Protein AF-A0A1T1HCS9-F1 (afdb_monomer_lite)

Structure (mmCIF, N/CA/C/O backbone):
data_AF-A0A1T1HCS9-F1
#
_entry.id   AF-A0A1T1HCS9-F1
#
loop_
_atom_site.group_PDB
_atom_site.id
_atom_site.type_symbol
_atom_site.label_atom_id
_atom_site.label_alt_id
_atom_site.label_comp_id
_atom_site.label_asym_id
_atom_site.label_entity_id
_atom_site.label_seq_id
_atom_site.pdbx_PDB_ins_code
_atom_site.Cartn_x
_atom_site.Cartn_y
_atom_site.Cartn_z
_atom_site.occupancy
_atom_site.B_iso_or_equiv
_atom_site.auth_seq_id
_atom_site.auth_comp_id
_atom_site.auth_asym_id
_atom_site.auth_atom_id
_atom_site.pdbx_PDB_model_num
ATOM 1 N N . MET A 1 1 ? 5.046 -3.417 -17.496 1.00 94.81 1 MET A N 1
ATOM 2 C CA . MET A 1 1 ? 3.577 -3.379 -17.283 1.00 94.81 1 MET A CA 1
ATOM 3 C C . MET A 1 1 ? 3.321 -3.181 -15.794 1.00 94.81 1 MET A C 1
ATOM 5 O O . MET A 1 1 ? 4.267 -3.366 -15.037 1.00 94.81 1 MET A O 1
ATOM 9 N N . LEU A 1 2 ? 2.133 -2.742 -15.361 1.00 95.25 2 LEU A N 1
ATOM 10 C CA . LEU A 1 2 ? 1.870 -2.598 -13.918 1.00 95.25 2 LEU A CA 1
ATOM 11 C C . LEU A 1 2 ? 1.869 -3.995 -13.284 1.00 95.25 2 LEU A C 1
ATOM 13 O O . LEU A 1 2 ? 1.097 -4.844 -13.730 1.00 95.25 2 LEU A O 1
ATOM 17 N N . ARG A 1 3 ? 2.743 -4.237 -12.303 1.00 95.38 3 ARG A N 1
ATOM 18 C CA . ARG A 1 3 ? 2.908 -5.542 -11.645 1.00 95.38 3 ARG A CA 1
ATOM 19 C C . ARG A 1 3 ? 2.296 -5.556 -10.250 1.00 95.38 3 ARG A C 1
ATOM 21 O O . ARG A 1 3 ? 1.553 -6.479 -9.942 1.00 95.38 3 ARG A O 1
ATOM 28 N N . VAL A 1 4 ? 2.548 -4.534 -9.434 1.00 95.31 4 VAL A N 1
ATOM 29 C CA . VAL A 1 4 ? 2.011 -4.478 -8.068 1.00 95.31 4 VAL A CA 1
ATOM 30 C C . VAL A 1 4 ? 1.365 -3.129 -7.794 1.00 95.31 4 VAL A C 1
ATOM 32 O O . VAL A 1 4 ? 1.908 -2.084 -8.154 1.00 95.31 4 VAL A O 1
ATOM 35 N N . VAL A 1 5 ? 0.196 -3.172 -7.159 1.00 94.69 5 VAL A N 1
ATOM 36 C CA . VAL A 1 5 ? -0.389 -2.033 -6.445 1.00 94.69 5 VAL A CA 1
ATOM 37 C C . VAL A 1 5 ? -0.345 -2.371 -4.966 1.00 94.69 5 VAL A C 1
ATOM 39 O O . VAL A 1 5 ? -1.064 -3.272 -4.530 1.00 94.69 5 VAL A O 1
ATOM 42 N N . ASP A 1 6 ? 0.491 -1.663 -4.218 1.00 95.50 6 ASP A N 1
ATOM 43 C CA . ASP A 1 6 ? 0.544 -1.771 -2.764 1.00 95.50 6 ASP A CA 1
ATOM 44 C C . ASP A 1 6 ? -0.316 -0.678 -2.125 1.00 95.50 6 ASP A C 1
ATOM 46 O O . ASP A 1 6 ? -0.343 0.466 -2.594 1.00 95.50 6 ASP A O 1
ATOM 50 N N . LEU A 1 7 ? -1.056 -1.061 -1.085 1.00 94.94 7 LEU A N 1
ATOM 51 C CA . LEU A 1 7 ? -1.862 -0.150 -0.291 1.00 94.94 7 LEU A CA 1
ATOM 52 C C . LEU A 1 7 ? -1.368 -0.143 1.160 1.00 94.94 7 LEU A C 1
ATOM 54 O O . LEU A 1 7 ? -1.649 -1.065 1.932 1.00 94.94 7 LEU A O 1
ATOM 58 N N . GLY A 1 8 ? -0.689 0.938 1.541 1.00 94.75 8 GLY A N 1
ATOM 59 C CA . GLY A 1 8 ? -0.271 1.201 2.912 1.00 94.75 8 GLY A CA 1
ATOM 60 C C . GLY A 1 8 ? -1.463 1.644 3.758 1.00 94.75 8 GLY A C 1
ATOM 61 O O . GLY A 1 8 ? -2.062 2.687 3.508 1.00 94.75 8 GLY A O 1
ATOM 62 N N . VAL A 1 9 ? -1.829 0.855 4.767 1.00 95.25 9 VAL A N 1
ATOM 63 C CA . VAL A 1 9 ? -2.972 1.127 5.654 1.00 95.25 9 VAL A CA 1
ATOM 64 C C . VAL A 1 9 ? -2.439 1.500 7.035 1.00 95.25 9 VAL A C 1
ATOM 66 O O . VAL A 1 9 ? -2.029 0.635 7.805 1.00 95.25 9 VAL A O 1
ATOM 69 N N . LEU A 1 10 ? -2.435 2.797 7.354 1.00 94.38 10 LEU A N 1
ATOM 70 C CA . LEU A 1 10 ? -1.714 3.350 8.507 1.00 94.38 10 LEU A CA 1
ATOM 71 C C . LEU A 1 10 ? -2.668 4.149 9.417 1.00 94.38 10 LEU A C 1
ATOM 73 O O . LEU A 1 10 ? -2.622 5.382 9.470 1.00 94.38 10 LEU A O 1
ATOM 77 N N . PRO A 1 11 ? -3.555 3.476 10.177 1.00 94.81 11 PRO A N 1
ATOM 78 C CA . PRO A 1 11 ? -4.569 4.149 10.993 1.00 94.81 11 PRO A CA 1
ATOM 79 C C . PRO A 1 11 ? -3.969 5.032 12.101 1.00 94.81 11 PRO A C 1
ATOM 81 O O . PRO A 1 11 ? -4.539 6.064 12.458 1.00 94.81 11 PRO A O 1
ATOM 84 N N . PHE A 1 12 ? -2.789 4.677 12.614 1.00 94.19 12 PHE A N 1
ATOM 85 C CA . PHE A 1 12 ? -2.059 5.451 13.622 1.00 94.19 12 PHE A CA 1
ATOM 86 C C . PHE A 1 12 ? -1.448 6.747 13.071 1.00 94.19 12 PHE A C 1
ATOM 88 O O . PHE A 1 12 ? -1.294 7.706 13.826 1.00 94.19 12 PHE A O 1
ATOM 95 N N . PHE A 1 13 ? -1.144 6.802 11.771 1.00 92.12 13 PHE A N 1
ATOM 96 C CA . PHE A 1 13 ? -0.723 8.028 11.087 1.00 92.12 13 PHE A CA 1
ATOM 97 C C . PHE A 1 13 ? -1.872 8.765 10.406 1.00 92.12 13 PHE A C 1
ATOM 99 O O . PHE A 1 13 ? -1.660 9.858 9.886 1.00 92.12 13 PHE A O 1
ATOM 106 N N . GLN A 1 14 ? -3.087 8.211 10.460 1.00 94.06 14 GLN A N 1
ATOM 107 C CA . GLN A 1 14 ? -4.249 8.755 9.768 1.00 94.06 14 GLN A CA 1
ATOM 108 C C . GLN A 1 14 ? -3.988 8.883 8.256 1.00 94.06 14 GLN A C 1
ATOM 110 O O . GLN A 1 14 ? -4.365 9.875 7.630 1.00 94.06 14 GLN A O 1
ATOM 115 N N . THR A 1 15 ? -3.339 7.877 7.663 1.00 92.25 15 THR A N 1
ATOM 116 C CA . THR A 1 15 ? -3.002 7.859 6.236 1.00 92.25 15 THR A CA 1
ATOM 117 C C . THR A 1 15 ? -3.361 6.535 5.572 1.00 92.25 15 THR A C 1
ATOM 119 O O . THR A 1 15 ? -3.424 5.472 6.198 1.00 92.25 15 THR A O 1
ATOM 122 N N . ILE A 1 16 ? -3.627 6.637 4.272 1.00 93.31 16 ILE A N 1
ATOM 123 C CA . ILE A 1 16 ? -3.709 5.523 3.335 1.00 93.31 16 ILE A CA 1
ATOM 124 C C . ILE A 1 16 ? -2.775 5.896 2.187 1.00 93.31 16 ILE A C 1
ATOM 126 O O . ILE A 1 16 ? -2.914 6.982 1.622 1.00 93.31 16 ILE A O 1
ATOM 130 N N . GLU A 1 17 ? -1.835 5.020 1.872 1.00 93.81 17 GLU A N 1
ATOM 131 C CA . GLU A 1 17 ? -0.807 5.234 0.855 1.00 93.81 17 GLU A CA 1
ATOM 132 C C . GLU A 1 17 ? -1.044 4.274 -0.311 1.00 93.81 17 GLU A C 1
ATOM 134 O O . GLU A 1 17 ? -1.436 3.128 -0.103 1.00 93.81 17 GLU A O 1
ATOM 139 N N . ILE A 1 18 ? -0.819 4.733 -1.538 1.00 93.88 18 ILE A N 1
ATOM 140 C CA . ILE A 1 18 ? -0.836 3.912 -2.748 1.00 93.88 18 ILE A CA 1
ATOM 141 C C . ILE A 1 18 ? 0.557 3.963 -3.361 1.00 93.88 18 ILE A C 1
ATOM 143 O O . ILE A 1 18 ? 1.043 5.042 -3.710 1.00 93.88 18 ILE A O 1
ATOM 147 N N . SER A 1 19 ? 1.152 2.790 -3.558 1.00 95.06 19 SER A N 1
ATOM 148 C CA . SER A 1 19 ? 2.437 2.623 -4.236 1.00 95.06 19 SER A CA 1
ATOM 149 C C . SER A 1 19 ? 2.286 1.732 -5.467 1.00 95.06 19 SER A C 1
ATOM 151 O O . SER A 1 19 ? 1.465 0.811 -5.483 1.00 95.06 19 SER A O 1
ATOM 153 N N . PHE A 1 20 ? 3.092 1.980 -6.502 1.00 94.88 20 PHE A N 1
ATOM 154 C CA . PHE A 1 20 ? 3.104 1.160 -7.717 1.00 94.88 20 PHE A CA 1
ATOM 155 C C . PHE A 1 20 ? 4.477 0.556 -7.993 1.00 94.88 20 PHE A C 1
ATOM 157 O O . PHE A 1 20 ? 5.500 1.224 -7.857 1.00 94.88 20 PHE A O 1
ATOM 164 N N . LEU A 1 21 ? 4.469 -0.683 -8.482 1.00 96.12 21 LEU A N 1
ATOM 165 C CA . LEU A 1 21 ? 5.638 -1.342 -9.050 1.00 96.12 21 LEU A CA 1
ATOM 166 C C . LEU A 1 21 ? 5.341 -1.794 -10.476 1.00 96.12 21 LEU A C 1
ATOM 168 O O . LEU A 1 21 ? 4.396 -2.552 -10.724 1.00 96.12 21 LEU A O 1
ATOM 172 N N . PHE A 1 22 ? 6.165 -1.358 -11.420 1.00 95.38 22 PHE A N 1
ATOM 173 C CA . PHE A 1 22 ? 6.118 -1.795 -12.807 1.00 95.38 22 PHE A CA 1
ATOM 174 C C . PHE A 1 22 ? 7.229 -2.809 -13.095 1.00 95.38 22 PHE A C 1
ATOM 176 O O . PHE A 1 22 ? 8.299 -2.814 -12.490 1.00 95.38 22 PHE A O 1
ATOM 183 N N . GLU A 1 23 ? 6.989 -3.697 -14.061 1.00 94.75 23 GLU A N 1
ATOM 184 C CA . GLU A 1 23 ? 8.017 -4.640 -14.511 1.00 94.75 23 GLU A CA 1
ATOM 185 C C . GLU A 1 23 ? 9.295 -3.922 -14.956 1.00 94.75 23 GLU A C 1
ATOM 187 O O . GLU A 1 23 ? 9.266 -3.061 -15.840 1.00 94.75 23 GLU A O 1
ATOM 192 N N . GLY A 1 24 ? 10.425 -4.366 -14.406 1.00 93.12 24 GLY A N 1
ATOM 193 C CA . GLY A 1 24 ? 11.740 -3.830 -14.738 1.00 93.12 24 GLY A CA 1
ATOM 194 C C . GLY A 1 24 ? 12.070 -2.507 -14.049 1.00 93.12 24 GLY A C 1
ATOM 195 O O . GLY A 1 24 ? 13.120 -1.941 -14.364 1.00 93.12 24 GLY A O 1
ATOM 196 N N . ASP A 1 25 ? 11.224 -2.036 -13.125 1.00 95.31 25 ASP A N 1
ATOM 197 C CA . ASP A 1 25 ? 11.561 -0.909 -12.263 1.00 95.31 25 ASP A CA 1
ATOM 198 C C . ASP A 1 25 ? 12.869 -1.179 -11.514 1.00 95.31 25 ASP A C 1
ATOM 200 O O . ASP A 1 25 ? 13.168 -2.291 -11.062 1.00 95.31 25 ASP A O 1
ATOM 204 N N . LYS A 1 26 ? 13.676 -0.126 -11.426 1.00 94.50 26 LYS A N 1
ATOM 205 C CA . LYS A 1 26 ? 14.947 -0.109 -10.709 1.00 94.50 26 LYS A CA 1
ATOM 206 C C . LYS A 1 26 ? 14.819 0.734 -9.461 1.00 94.50 26 LYS A C 1
ATOM 208 O O . LYS A 1 26 ? 14.095 1.726 -9.480 1.00 94.50 26 LYS A O 1
ATOM 213 N N . ILE A 1 27 ? 15.598 0.405 -8.441 1.00 92.50 27 ILE A N 1
ATOM 214 C CA . ILE A 1 27 ? 15.721 1.256 -7.261 1.00 92.50 27 ILE A CA 1
ATOM 215 C C . ILE A 1 27 ? 16.311 2.613 -7.696 1.00 92.50 27 ILE A C 1
ATOM 217 O O . ILE A 1 27 ? 17.334 2.643 -8.397 1.00 92.50 27 ILE A O 1
ATOM 221 N N . PRO A 1 28 ? 15.691 3.755 -7.340 1.00 89.69 28 PRO A N 1
ATOM 222 C CA . PRO A 1 28 ? 16.176 5.072 -7.732 1.00 89.69 28 PRO A CA 1
ATOM 223 C C . PRO A 1 28 ? 17.645 5.302 -7.354 1.00 89.69 28 PRO A C 1
ATOM 225 O O . PRO A 1 28 ? 18.028 5.305 -6.190 1.00 89.69 28 PRO A O 1
ATOM 228 N N . GLY A 1 29 ? 18.485 5.543 -8.364 1.00 90.44 29 GLY A N 1
ATOM 229 C CA . GLY A 1 29 ? 19.916 5.796 -8.166 1.00 90.44 29 GLY A CA 1
ATOM 230 C C . GLY A 1 29 ? 20.790 4.544 -8.045 1.00 90.44 29 GLY A C 1
ATOM 231 O O . GLY A 1 29 ? 21.992 4.687 -7.823 1.00 90.44 29 GLY A O 1
ATOM 232 N N . MET A 1 30 ? 20.232 3.347 -8.239 1.00 91.38 30 MET A N 1
ATOM 233 C CA . MET A 1 30 ? 20.961 2.076 -8.227 1.00 91.38 30 MET A CA 1
ATOM 234 C C . MET A 1 30 ? 20.759 1.311 -9.545 1.00 91.38 30 MET A C 1
ATOM 236 O O . MET A 1 30 ? 19.809 1.539 -10.294 1.00 91.38 30 MET A O 1
ATOM 240 N N . ASP A 1 31 ? 21.678 0.394 -9.852 1.00 90.12 31 ASP A N 1
ATOM 241 C CA . ASP A 1 31 ? 21.558 -0.497 -11.017 1.00 90.12 31 ASP A CA 1
ATOM 242 C C . ASP A 1 31 ? 20.705 -1.749 -10.738 1.00 90.12 31 ASP A C 1
ATOM 244 O O . ASP A 1 31 ? 20.470 -2.552 -11.646 1.00 90.12 31 ASP A O 1
ATOM 248 N N . GLU A 1 32 ? 20.227 -1.889 -9.502 1.00 92.00 32 GLU A N 1
ATOM 249 C CA . GLU A 1 32 ? 19.449 -3.012 -8.981 1.00 92.00 32 GLU A CA 1
ATOM 250 C C . GLU A 1 32 ? 17.954 -2.863 -9.301 1.00 92.00 32 GLU A C 1
ATOM 252 O O . GLU A 1 32 ? 17.428 -1.753 -9.411 1.00 92.00 32 GLU A O 1
ATOM 257 N N . GLN A 1 33 ? 17.272 -3.994 -9.503 1.00 92.12 33 GLN A N 1
ATOM 258 C CA . GLN A 1 33 ? 15.821 -4.017 -9.702 1.00 92.12 33 GLN A CA 1
ATOM 259 C C . GLN A 1 33 ? 15.111 -3.905 -8.358 1.00 92.12 33 GLN A C 1
ATOM 261 O O . GLN A 1 33 ? 15.571 -4.493 -7.386 1.00 92.12 33 GLN A O 1
ATOM 266 N N . ALA A 1 34 ? 13.984 -3.200 -8.328 1.00 92.94 34 ALA A N 1
ATOM 267 C CA . ALA A 1 34 ? 13.150 -3.134 -7.136 1.00 92.94 34 ALA A CA 1
ATOM 268 C C . ALA A 1 34 ? 12.489 -4.502 -6.863 1.00 92.94 34 ALA A C 1
ATOM 270 O O . ALA A 1 34 ? 11.885 -5.106 -7.763 1.00 92.94 34 ALA A O 1
ATOM 271 N N . GLY A 1 35 ? 12.639 -4.994 -5.631 1.00 88.75 35 GLY A N 1
ATOM 272 C CA . GLY A 1 35 ? 11.994 -6.212 -5.133 1.00 88.75 35 GLY A CA 1
ATOM 273 C C . GLY A 1 35 ? 10.569 -5.954 -4.641 1.00 88.75 35 GLY A C 1
ATOM 274 O O . GLY A 1 35 ? 10.224 -4.828 -4.302 1.00 88.75 35 GLY A O 1
ATOM 275 N N . ASP A 1 36 ? 9.730 -6.992 -4.590 1.00 84.62 36 ASP A N 1
ATOM 276 C CA . ASP A 1 36 ? 8.329 -6.876 -4.136 1.00 84.62 36 ASP A CA 1
ATOM 277 C C . ASP A 1 36 ? 8.200 -6.591 -2.620 1.00 84.62 36 ASP A C 1
ATOM 279 O O . ASP A 1 36 ? 7.153 -6.147 -2.150 1.00 84.62 36 ASP A O 1
ATOM 283 N N . ASP A 1 37 ? 9.246 -6.881 -1.847 1.00 81.56 37 ASP A N 1
ATOM 284 C CA . ASP A 1 37 ? 9.333 -6.742 -0.389 1.00 81.56 37 ASP A CA 1
ATOM 285 C C . ASP A 1 37 ? 10.049 -5.459 0.071 1.00 81.56 37 ASP A C 1
ATOM 287 O O . ASP A 1 37 ? 9.963 -5.089 1.240 1.00 81.56 37 ASP A O 1
ATOM 291 N N . GLU A 1 38 ? 10.681 -4.727 -0.849 1.00 86.50 38 GLU A N 1
ATOM 292 C CA . GLU A 1 38 ? 11.410 -3.476 -0.595 1.00 86.50 38 GLU A CA 1
ATOM 293 C C . GLU A 1 38 ? 10.597 -2.261 -1.074 1.00 86.50 38 GLU A C 1
ATOM 295 O O . GLU A 1 38 ? 11.046 -1.440 -1.871 1.00 86.50 38 GLU A O 1
ATOM 300 N N . ILE A 1 39 ? 9.352 -2.157 -0.598 1.00 91.00 39 ILE A N 1
ATOM 301 C CA . ILE A 1 39 ? 8.353 -1.188 -1.093 1.00 91.00 39 ILE A CA 1
ATOM 302 C C . ILE A 1 39 ? 8.852 0.265 -1.020 1.00 91.00 39 ILE A C 1
ATOM 304 O O . ILE A 1 39 ? 8.601 1.057 -1.927 1.00 91.00 39 ILE A O 1
ATOM 308 N N . ALA A 1 40 ? 9.595 0.616 0.032 1.00 90.50 40 ALA A N 1
ATOM 309 C CA . ALA A 1 40 ? 10.143 1.962 0.220 1.00 90.50 40 ALA A CA 1
ATOM 310 C C . ALA A 1 40 ? 11.190 2.358 -0.841 1.00 90.50 40 ALA A C 1
ATOM 312 O O . ALA A 1 40 ? 11.428 3.548 -1.049 1.00 90.50 40 ALA A O 1
ATOM 313 N N . ASP A 1 41 ? 11.792 1.379 -1.523 1.00 93.06 41 ASP A N 1
ATOM 314 C CA . ASP A 1 41 ? 12.793 1.589 -2.570 1.00 93.06 41 ASP A CA 1
ATOM 315 C C . ASP A 1 41 ? 12.166 1.685 -3.973 1.00 93.06 41 ASP A C 1
ATOM 317 O O . ASP A 1 41 ? 12.868 1.879 -4.972 1.00 93.06 41 ASP A O 1
ATOM 321 N N . TRP A 1 42 ? 10.838 1.574 -4.088 1.00 94.88 42 TRP A N 1
ATOM 322 C CA . TRP A 1 42 ? 10.150 1.660 -5.372 1.00 94.88 42 TRP A CA 1
ATOM 323 C C . TRP A 1 42 ? 10.172 3.089 -5.937 1.00 94.88 42 TRP A C 1
ATOM 325 O O . TRP A 1 42 ? 9.946 4.055 -5.205 1.00 94.88 42 TRP A O 1
ATOM 335 N N . PRO A 1 43 ? 10.324 3.264 -7.267 1.00 93.81 43 PRO A N 1
ATOM 336 C CA . PRO A 1 43 ? 10.233 4.581 -7.908 1.00 93.81 43 PRO A CA 1
ATOM 337 C C . PRO A 1 43 ? 8.916 5.323 -7.658 1.00 93.81 43 PRO A C 1
ATOM 339 O O . PRO A 1 43 ? 8.885 6.553 -7.701 1.00 93.81 43 PRO A O 1
ATOM 342 N N . PHE A 1 44 ? 7.836 4.575 -7.424 1.00 94.25 44 PHE A N 1
ATOM 343 C CA . PHE A 1 44 ? 6.496 5.099 -7.173 1.00 94.25 44 PHE A CA 1
ATOM 344 C C . PHE A 1 44 ? 5.979 4.696 -5.784 1.00 94.25 44 PHE A C 1
ATOM 346 O O . PHE A 1 44 ? 4.793 4.406 -5.633 1.00 94.25 44 PHE A O 1
ATOM 353 N N . TYR A 1 45 ? 6.870 4.666 -4.786 1.00 94.38 45 TYR A N 1
ATOM 354 C CA . TYR A 1 45 ? 6.510 4.574 -3.369 1.00 94.38 45 TYR A CA 1
ATOM 355 C C . TYR A 1 45 ? 5.682 5.791 -2.924 1.00 94.38 45 TYR A C 1
ATOM 357 O O . TYR A 1 45 ? 6.014 6.919 -3.301 1.00 94.38 45 TYR A O 1
ATOM 365 N N . ASP A 1 46 ? 4.611 5.547 -2.156 1.00 93.19 46 ASP A N 1
ATOM 366 C CA . ASP A 1 46 ? 3.628 6.535 -1.684 1.00 93.19 46 ASP A CA 1
ATOM 367 C C . ASP A 1 46 ? 3.343 7.608 -2.746 1.00 93.19 46 ASP A C 1
ATOM 369 O O . ASP A 1 46 ? 3.471 8.819 -2.539 1.00 93.19 46 ASP A O 1
ATOM 373 N N . LEU A 1 47 ? 2.985 7.146 -3.948 1.00 92.00 47 LEU A N 1
ATOM 374 C CA . LEU A 1 47 ? 2.657 8.020 -5.066 1.00 92.00 47 LEU A CA 1
ATOM 375 C C . LEU A 1 47 ? 1.551 9.001 -4.657 1.00 92.00 47 LEU A C 1
ATOM 377 O O . LEU A 1 47 ? 1.632 10.191 -4.978 1.00 92.00 47 LEU A O 1
ATOM 381 N N . SER A 1 48 ? 0.563 8.505 -3.908 1.00 87.50 48 SER A N 1
ATOM 382 C CA . SER A 1 48 ? -0.540 9.296 -3.363 1.00 87.50 48 SER A CA 1
ATOM 383 C C . SER A 1 48 ? -0.069 10.486 -2.532 1.00 87.50 48 SER A C 1
ATOM 385 O O . SER A 1 48 ? -0.588 11.589 -2.704 1.00 87.50 48 SER A O 1
ATOM 387 N N . GLY A 1 49 ? 0.893 10.296 -1.629 1.00 85.56 49 GLY A N 1
ATOM 388 C CA . GLY A 1 49 ? 1.366 11.327 -0.714 1.00 85.56 49 GLY A CA 1
ATOM 389 C C . GLY A 1 49 ? 2.453 12.211 -1.316 1.00 85.56 49 GLY A C 1
ATOM 390 O O . GLY A 1 49 ? 2.376 13.438 -1.207 1.00 85.56 49 GLY A O 1
ATOM 391 N N . ILE A 1 50 ? 3.438 11.605 -1.979 1.00 84.62 50 ILE A N 1
ATOM 392 C CA . ILE A 1 50 ? 4.649 12.282 -2.459 1.00 84.62 50 ILE A CA 1
ATOM 393 C C . ILE A 1 50 ? 4.410 12.994 -3.792 1.00 84.62 50 ILE A C 1
ATOM 395 O O . ILE A 1 50 ? 4.841 14.137 -3.966 1.00 84.62 50 ILE A O 1
ATOM 399 N N . ASN A 1 51 ? 3.728 12.341 -4.737 1.00 77.69 51 ASN A N 1
ATOM 400 C CA . ASN A 1 51 ? 3.706 12.776 -6.136 1.00 77.69 51 ASN A CA 1
ATOM 401 C C . ASN A 1 51 ? 2.359 13.367 -6.579 1.00 77.69 51 ASN A C 1
ATOM 403 O O . ASN A 1 51 ? 2.350 14.323 -7.355 1.00 77.69 51 ASN A O 1
ATOM 407 N N . GLU A 1 52 ? 1.230 12.860 -6.078 1.00 81.38 52 GLU A N 1
ATOM 408 C CA . GLU A 1 52 ? -0.112 13.336 -6.466 1.00 81.38 52 GLU A CA 1
ATOM 409 C C . GLU A 1 52 ? -0.697 14.411 -5.538 1.00 81.38 52 GLU A C 1
ATOM 411 O O . GLU A 1 52 ? -1.786 14.926 -5.783 1.00 81.38 52 GLU A O 1
ATOM 416 N N . GLY A 1 53 ? 0.055 14.835 -4.520 1.00 74.31 53 GLY A N 1
ATOM 417 C CA . GLY A 1 53 ? -0.327 15.965 -3.671 1.00 74.31 53 GLY A CA 1
ATOM 418 C C . GLY A 1 53 ? -1.248 15.604 -2.507 1.00 74.31 53 GLY A C 1
ATOM 419 O O . GLY A 1 53 ? -1.963 16.487 -2.027 1.00 74.31 53 GLY A O 1
ATOM 420 N N . ARG A 1 54 ? -1.143 14.362 -2.008 1.00 74.44 54 ARG A N 1
ATOM 421 C CA . ARG A 1 54 ? -2.020 13.714 -1.018 1.00 74.44 54 ARG A CA 1
ATOM 422 C C . ARG A 1 54 ? -3.396 13.437 -1.598 1.00 74.44 54 ARG A C 1
ATOM 424 O O . ARG A 1 54 ? -3.931 14.264 -2.317 1.00 74.44 54 ARG A O 1
ATOM 431 N N . TRP A 1 55 ? -3.957 12.278 -1.266 1.00 84.56 55 TRP A N 1
ATOM 432 C CA . TRP A 1 55 ? -5.251 11.806 -1.758 1.00 84.56 55 TRP A CA 1
ATOM 433 C C . TRP A 1 55 ? -6.391 12.351 -0.874 1.00 84.56 55 TRP A C 1
ATOM 435 O O . TRP A 1 55 ? -6.706 11.735 0.149 1.00 84.56 55 TRP A O 1
ATOM 445 N N . PRO A 1 56 ? -7.015 13.508 -1.192 1.00 88.00 56 PRO A N 1
ATOM 446 C CA . PRO A 1 56 ? -7.888 14.191 -0.238 1.00 88.00 56 PRO A CA 1
ATOM 447 C C . PRO A 1 56 ? -9.196 13.426 -0.019 1.00 88.00 56 PRO A C 1
ATOM 449 O O . PRO A 1 56 ? -9.786 13.478 1.057 1.00 88.00 56 PRO A O 1
ATOM 452 N N . GLU A 1 57 ? -9.639 12.657 -1.016 1.00 87.75 57 GLU A N 1
ATOM 453 C CA . GLU A 1 57 ? -10.807 11.786 -0.906 1.00 87.75 57 GLU A CA 1
ATOM 454 C C . GLU A 1 57 ? -10.616 10.659 0.120 1.00 87.75 57 GLU A C 1
ATOM 456 O O . GLU A 1 57 ? -11.608 10.138 0.632 1.00 87.75 57 GLU A O 1
ATOM 461 N N . ALA A 1 58 ? -9.371 10.297 0.450 1.00 90.12 58 ALA A N 1
ATOM 462 C CA . ALA A 1 58 ? -9.065 9.305 1.476 1.00 90.12 58 ALA A CA 1
ATOM 463 C C . ALA A 1 58 ? -9.023 9.887 2.898 1.00 90.12 58 ALA A C 1
ATOM 465 O O . ALA A 1 58 ? -9.157 9.128 3.858 1.00 90.12 58 ALA A O 1
ATOM 466 N N . GLU A 1 59 ? -8.901 11.211 3.063 1.00 92.12 59 GLU A N 1
ATOM 467 C CA . GLU A 1 59 ? -8.787 11.850 4.384 1.00 92.12 59 GLU A CA 1
ATOM 468 C C . GLU A 1 59 ? -9.952 11.519 5.335 1.00 92.12 59 GLU A C 1
ATOM 470 O O . GLU A 1 59 ? -9.678 11.202 6.498 1.00 92.12 59 GLU A O 1
ATOM 475 N N . PRO A 1 60 ? -11.237 11.536 4.907 1.00 95.56 60 PRO A N 1
ATOM 476 C CA . PRO A 1 60 ? -12.343 11.197 5.801 1.00 95.56 60 PRO A CA 1
ATOM 477 C C . PRO A 1 60 ? -12.266 9.753 6.305 1.00 95.56 60 PRO A C 1
ATOM 479 O O . PRO A 1 60 ? -12.487 9.505 7.489 1.00 95.56 60 PRO A O 1
ATOM 482 N N . LEU A 1 61 ? -11.913 8.813 5.422 1.00 95.25 61 LEU A N 1
ATOM 483 C CA . LEU A 1 61 ? -11.765 7.403 5.779 1.00 95.25 61 LEU A CA 1
ATOM 484 C C . LEU A 1 61 ? -10.569 7.201 6.713 1.00 95.25 61 LEU A C 1
ATOM 486 O O . LEU A 1 61 ? -10.686 6.512 7.721 1.00 95.25 61 LEU A O 1
ATOM 490 N N . ALA A 1 62 ? -9.442 7.849 6.426 1.00 94.88 62 ALA A N 1
ATOM 491 C CA . ALA A 1 62 ? -8.255 7.767 7.263 1.00 94.88 62 ALA A CA 1
ATOM 492 C C . ALA A 1 62 ? -8.505 8.346 8.671 1.00 94.88 62 ALA A C 1
ATOM 494 O O . ALA A 1 62 ? -8.055 7.776 9.668 1.00 94.88 62 ALA A O 1
ATOM 495 N N . ALA A 1 63 ? -9.283 9.433 8.774 1.00 96.00 63 ALA A N 1
ATOM 496 C CA . ALA A 1 63 ? -9.738 9.996 10.047 1.00 96.00 63 ALA A CA 1
ATOM 497 C C . ALA A 1 63 ? -10.613 9.015 10.840 1.00 96.00 63 ALA A C 1
ATOM 499 O O . ALA A 1 63 ? -10.400 8.824 12.039 1.00 96.00 63 ALA A O 1
ATOM 500 N N . GLU A 1 64 ? -11.577 8.374 10.176 1.00 96.44 64 GLU A N 1
ATOM 501 C CA . GLU A 1 64 ? -12.442 7.368 10.795 1.00 96.44 64 GLU A CA 1
ATOM 502 C C . GLU A 1 64 ? -11.634 6.165 11.295 1.00 96.44 64 GLU A C 1
ATOM 504 O O . GLU A 1 64 ? -11.781 5.756 12.449 1.00 96.44 64 GLU A O 1
ATOM 509 N N . MET A 1 65 ? -10.724 5.647 10.467 1.00 96.38 65 MET A N 1
ATOM 510 C CA . MET A 1 65 ? -9.825 4.557 10.841 1.00 96.38 65 MET A CA 1
ATOM 511 C C . MET A 1 65 ? -8.991 4.896 12.076 1.00 96.38 65 MET A C 1
ATOM 513 O O . MET A 1 65 ? -8.875 4.068 12.977 1.00 96.38 65 MET A O 1
ATOM 517 N N . SER A 1 66 ? -8.445 6.114 12.146 1.00 97.06 66 SER A N 1
ATOM 518 C CA . SER A 1 66 ? -7.678 6.576 13.306 1.00 97.06 66 SER A CA 1
ATOM 519 C C . SER A 1 66 ? -8.532 6.637 14.576 1.00 97.06 66 SER A C 1
ATOM 521 O O . SER A 1 66 ? -8.088 6.226 15.648 1.00 97.06 66 SER A O 1
ATOM 523 N N . GLY A 1 67 ? -9.792 7.071 14.460 1.00 97.12 67 GLY A N 1
ATOM 524 C CA . GLY A 1 67 ? -10.758 7.025 15.559 1.00 97.12 67 GLY A CA 1
ATOM 525 C C . GLY A 1 67 ? -10.982 5.602 16.077 1.00 97.12 67 GLY A C 1
ATOM 526 O O . GLY A 1 67 ? -10.823 5.352 17.270 1.00 97.12 67 GLY A O 1
ATOM 527 N N . ILE A 1 68 ? -11.267 4.658 15.174 1.00 96.44 68 ILE A N 1
ATOM 528 C CA . ILE A 1 68 ? -11.474 3.239 15.515 1.00 96.44 68 ILE A CA 1
ATOM 529 C C . ILE A 1 68 ? -10.214 2.639 16.155 1.00 96.44 68 ILE A C 1
ATOM 531 O O . ILE A 1 68 ? -10.309 1.910 17.143 1.00 96.44 68 ILE A O 1
ATOM 535 N N . TRP A 1 69 ? -9.037 2.960 15.614 1.00 96.25 69 TRP A N 1
ATOM 536 C CA . TRP A 1 69 ? -7.753 2.507 16.141 1.00 96.25 69 TRP A CA 1
ATOM 537 C C . TRP A 1 69 ? -7.508 2.987 17.571 1.00 96.25 69 TRP A C 1
ATOM 539 O O . TRP A 1 69 ? -7.098 2.195 18.412 1.00 96.25 69 TRP A O 1
ATOM 549 N N . ASN A 1 70 ? -7.791 4.256 17.869 1.00 96.50 70 ASN A N 1
ATOM 550 C CA . ASN A 1 70 ? -7.586 4.811 19.208 1.00 96.50 70 ASN A CA 1
ATOM 551 C C . ASN A 1 70 ? -8.495 4.169 20.269 1.00 96.50 70 ASN A C 1
ATOM 553 O O . ASN A 1 70 ? -8.096 4.082 21.432 1.00 96.50 70 ASN A O 1
ATOM 557 N N . ASP A 1 71 ? -9.683 3.701 19.878 1.00 95.25 71 ASP A N 1
ATOM 558 C CA . ASP A 1 71 ? -10.608 3.004 20.776 1.00 95.25 71 ASP A CA 1
ATOM 559 C C . ASP A 1 71 ? -10.204 1.538 21.010 1.00 95.25 71 ASP A C 1
ATOM 561 O O . ASP A 1 71 ? -10.296 1.038 22.135 1.00 95.25 71 ASP A O 1
ATOM 565 N N . ASN A 1 72 ? -9.767 0.834 19.959 1.00 93.12 72 ASN A N 1
ATOM 566 C CA . ASN A 1 72 ? -9.311 -0.555 20.034 1.00 93.12 72 ASN A CA 1
ATOM 567 C C . ASN A 1 72 ? -8.250 -0.856 18.954 1.00 93.12 72 ASN A C 1
ATOM 569 O O . ASN A 1 72 ? -8.620 -1.201 17.826 1.00 93.12 72 ASN A O 1
ATOM 573 N N . PRO A 1 73 ? -6.949 -0.757 19.287 1.00 92.69 73 PRO A N 1
ATOM 574 C CA . PRO A 1 73 ? -5.866 -0.974 18.332 1.00 92.69 73 PRO A CA 1
ATOM 575 C C . PRO A 1 73 ? -5.819 -2.421 17.816 1.00 92.69 73 PRO A C 1
ATOM 577 O O . PRO A 1 73 ? -5.396 -3.334 18.524 1.00 92.69 73 PRO A O 1
ATOM 580 N N . ASP A 1 74 ? -6.242 -2.623 16.569 1.00 94.25 74 ASP A N 1
ATOM 581 C CA . ASP A 1 74 ? -6.174 -3.900 15.850 1.00 94.25 74 ASP A CA 1
ATOM 582 C C . ASP A 1 74 ? -5.914 -3.627 14.364 1.00 94.25 74 ASP A C 1
ATOM 584 O O . ASP A 1 74 ? -6.829 -3.281 13.614 1.00 94.25 74 ASP A O 1
ATOM 588 N N . ILE A 1 75 ? -4.647 -3.731 13.948 1.00 94.69 75 ILE A N 1
ATOM 589 C CA . ILE A 1 75 ? -4.235 -3.390 12.581 1.00 94.69 75 ILE A CA 1
ATOM 590 C C . ILE A 1 75 ? -4.766 -4.416 11.584 1.00 94.69 75 ILE A C 1
ATOM 592 O O . ILE A 1 75 ? -5.254 -4.039 10.521 1.00 94.69 75 ILE A O 1
ATOM 596 N N . GLU A 1 76 ? -4.754 -5.702 11.949 1.00 94.69 76 GLU A N 1
ATOM 597 C CA . GLU A 1 76 ? -5.143 -6.791 11.052 1.00 94.69 76 GLU A CA 1
ATOM 598 C C . GLU A 1 76 ? -6.580 -6.651 10.569 1.00 94.69 76 GLU A C 1
ATOM 600 O O . GLU A 1 76 ? -6.881 -6.994 9.425 1.00 94.69 76 GLU A O 1
ATOM 605 N N . ARG A 1 77 ? -7.472 -6.143 11.427 1.00 94.56 77 ARG A N 1
ATOM 606 C CA . ARG A 1 77 ? -8.850 -5.851 11.037 1.00 94.56 77 ARG A CA 1
ATOM 607 C C . ARG A 1 77 ? -8.899 -4.905 9.837 1.00 94.56 77 ARG A C 1
ATOM 609 O O . ARG A 1 77 ? -9.582 -5.213 8.864 1.00 94.56 77 ARG A O 1
ATOM 616 N N . PHE A 1 78 ? -8.159 -3.797 9.879 1.00 96.19 78 PHE A N 1
ATOM 617 C CA . PHE A 1 78 ? -8.114 -2.853 8.763 1.00 96.19 78 PHE A CA 1
ATOM 618 C C . PHE A 1 78 ? -7.497 -3.497 7.519 1.00 96.19 78 PHE A C 1
ATOM 620 O O . PHE A 1 78 ? -8.070 -3.389 6.438 1.00 96.19 78 PHE A O 1
ATOM 627 N N . LEU A 1 79 ? -6.386 -4.226 7.664 1.00 96.62 79 LEU A N 1
ATOM 628 C CA . LEU A 1 79 ? -5.735 -4.905 6.535 1.00 96.62 79 LEU A CA 1
ATOM 629 C C . LEU A 1 79 ? -6.698 -5.869 5.823 1.00 96.62 79 LEU A C 1
ATOM 631 O O . LEU A 1 79 ? -6.789 -5.866 4.595 1.00 96.62 79 LEU A O 1
ATOM 635 N N . LYS A 1 80 ? -7.475 -6.645 6.588 1.00 95.69 80 LYS A N 1
ATOM 636 C CA . LYS A 1 80 ? -8.494 -7.572 6.068 1.00 95.69 80 LYS A CA 1
ATOM 637 C C . LYS A 1 80 ? -9.661 -6.841 5.399 1.00 95.69 80 LYS A C 1
ATOM 639 O O . LYS A 1 80 ? -10.081 -7.252 4.316 1.00 95.69 80 LYS A O 1
ATOM 644 N N . ASP A 1 81 ? -10.160 -5.762 6.000 1.00 95.06 81 ASP A N 1
ATOM 645 C CA . ASP A 1 81 ? -11.259 -4.961 5.441 1.00 95.06 81 ASP A CA 1
ATOM 646 C C . ASP A 1 81 ? -10.860 -4.327 4.093 1.00 95.06 81 ASP A C 1
ATOM 648 O O . ASP A 1 81 ? -11.604 -4.413 3.111 1.00 95.06 81 ASP A O 1
ATOM 652 N N . PHE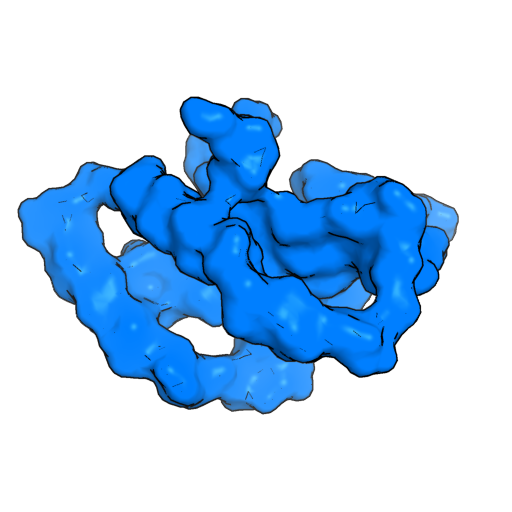 A 1 82 ? -9.653 -3.762 4.000 1.00 95.69 82 PHE A N 1
ATOM 653 C CA . PHE A 1 82 ? -9.127 -3.221 2.745 1.00 95.69 82 PHE A CA 1
ATOM 654 C C . PHE A 1 82 ? -8.835 -4.315 1.713 1.00 95.69 82 PHE A C 1
ATOM 656 O O . PHE A 1 82 ? -9.185 -4.152 0.543 1.00 95.69 82 PHE A O 1
ATOM 663 N N . ALA A 1 83 ? -8.284 -5.460 2.123 1.00 95.44 83 ALA A N 1
ATOM 664 C CA . ALA A 1 83 ? -8.064 -6.590 1.221 1.00 95.44 83 ALA A CA 1
ATOM 665 C C . ALA A 1 83 ? -9.380 -7.105 0.621 1.00 95.44 83 ALA A C 1
ATOM 667 O O . ALA A 1 83 ? -9.449 -7.418 -0.569 1.00 95.44 83 ALA A O 1
ATOM 668 N N . ALA A 1 84 ? -10.454 -7.149 1.415 1.00 94.06 84 ALA A N 1
ATOM 669 C CA . ALA A 1 84 ? -11.787 -7.474 0.920 1.00 94.06 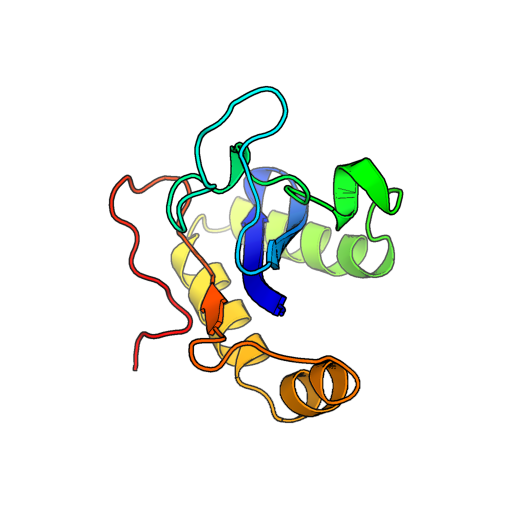84 ALA A CA 1
ATOM 670 C C . ALA A 1 84 ? -12.305 -6.415 -0.070 1.00 94.06 84 ALA A C 1
ATOM 672 O O . ALA A 1 84 ? -12.886 -6.769 -1.097 1.00 94.06 84 ALA A O 1
ATOM 673 N N . ALA A 1 85 ? -12.065 -5.127 0.196 1.00 93.56 85 ALA A N 1
ATOM 674 C CA . ALA A 1 85 ? -12.452 -4.043 -0.704 1.00 93.56 85 ALA A CA 1
ATOM 675 C C . ALA A 1 85 ? -11.706 -4.087 -2.051 1.00 93.56 85 ALA A C 1
ATOM 677 O O . ALA A 1 85 ? -12.325 -3.838 -3.089 1.00 93.56 85 ALA A O 1
ATOM 678 N N . LEU A 1 86 ? -10.416 -4.445 -2.052 1.00 92.50 86 LEU A N 1
ATOM 679 C CA . LEU A 1 86 ? -9.600 -4.573 -3.267 1.00 92.50 86 LEU A CA 1
ATOM 680 C C . LEU A 1 86 ? -10.040 -5.730 -4.174 1.00 92.50 86 LEU A C 1
ATOM 682 O O . LEU A 1 86 ? -9.873 -5.657 -5.388 1.00 92.50 86 LEU A O 1
ATOM 686 N N . LYS A 1 87 ? -10.677 -6.761 -3.608 1.00 88.44 87 LYS A N 1
ATOM 687 C CA . LYS A 1 87 ? -11.256 -7.896 -4.350 1.00 88.44 87 LYS A CA 1
ATOM 688 C C . LYS A 1 87 ? -12.604 -7.574 -5.017 1.00 88.44 87 LYS A C 1
ATOM 690 O O . LYS A 1 87 ? -13.182 -8.436 -5.678 1.00 88.44 87 LYS A O 1
ATOM 695 N N . ALA A 1 88 ? -13.154 -6.374 -4.822 1.00 90.44 88 ALA A N 1
ATOM 696 C CA . ALA A 1 88 ? -14.442 -5.998 -5.398 1.00 90.44 88 ALA A CA 1
ATOM 697 C C . ALA A 1 88 ? -14.350 -5.756 -6.917 1.00 90.44 88 ALA A C 1
ATOM 699 O O . ALA A 1 88 ? -13.385 -5.174 -7.404 1.00 90.44 88 ALA A O 1
ATOM 700 N N . GLU A 1 89 ? -15.406 -6.104 -7.661 1.00 90.19 89 GLU A N 1
ATOM 701 C CA . GLU A 1 89 ? -15.490 -5.934 -9.127 1.00 90.19 89 GLU A CA 1
ATOM 702 C C . GLU A 1 89 ? -15.161 -4.504 -9.582 1.00 90.19 89 GLU A C 1
ATOM 704 O O . GLU A 1 89 ? -14.386 -4.311 -10.514 1.00 90.19 89 GLU A O 1
ATOM 709 N N . LYS A 1 90 ? -15.622 -3.497 -8.827 1.00 92.19 90 LYS A N 1
ATOM 710 C CA . LYS A 1 90 ? -15.323 -2.077 -9.080 1.00 92.19 90 LYS A CA 1
ATOM 711 C C . LYS A 1 90 ? -13.822 -1.764 -9.183 1.00 92.19 90 LYS A C 1
ATOM 713 O O . LYS A 1 90 ? -13.447 -0.822 -9.871 1.00 92.19 90 LYS A O 1
ATOM 718 N N . MET A 1 91 ? -12.972 -2.513 -8.476 1.00 89.94 91 MET A N 1
ATOM 719 C CA . MET A 1 91 ? -11.521 -2.323 -8.515 1.00 89.94 91 MET A CA 1
ATOM 720 C C . MET A 1 91 ? -10.929 -2.917 -9.785 1.00 89.94 91 MET A C 1
ATOM 722 O O . MET A 1 91 ? -10.064 -2.302 -10.401 1.00 89.94 91 MET A O 1
ATOM 726 N N . HIS A 1 92 ? -11.438 -4.067 -10.224 1.00 82.50 92 HIS A N 1
ATOM 727 C CA . HIS A 1 92 ? -11.070 -4.637 -11.515 1.00 82.50 92 HIS A CA 1
ATOM 728 C C . HIS A 1 92 ? -11.488 -3.723 -12.672 1.00 82.50 92 HIS A C 1
ATOM 730 O O . HIS A 1 92 ? -10.686 -3.488 -13.574 1.00 82.5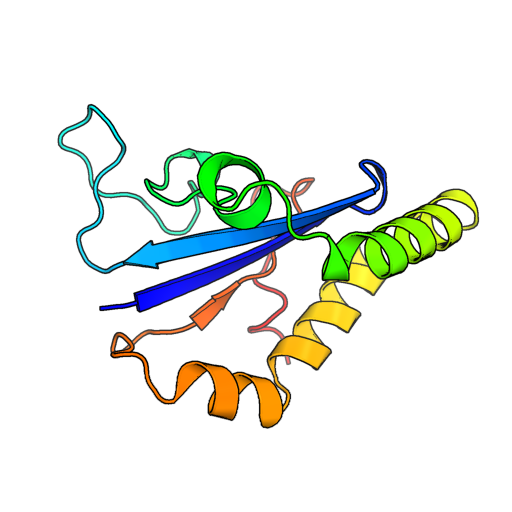0 92 HIS A O 1
ATOM 736 N N . ASP A 1 93 ? -12.688 -3.144 -12.609 1.00 90.81 93 ASP A N 1
ATOM 737 C CA . ASP A 1 93 ? -13.159 -2.171 -13.599 1.00 90.81 93 ASP A CA 1
ATOM 738 C C . ASP A 1 93 ? -12.276 -0.918 -13.632 1.00 90.81 93 ASP A C 1
ATOM 740 O O . ASP A 1 93 ? -11.921 -0.432 -14.704 1.00 90.81 93 ASP A O 1
ATOM 744 N N . ALA A 1 94 ? -11.865 -0.412 -12.464 1.00 89.62 94 ALA A N 1
ATOM 745 C CA . ALA A 1 94 ? -10.979 0.747 -12.375 1.00 89.62 94 ALA A CA 1
ATOM 746 C C . ALA A 1 94 ? -9.602 0.493 -13.016 1.00 89.62 94 ALA A C 1
ATOM 748 O O . ALA A 1 94 ? -9.005 1.412 -13.576 1.00 89.62 94 ALA A O 1
ATOM 749 N N . LEU A 1 95 ? -9.111 -0.749 -12.968 1.00 88.19 95 LEU A N 1
ATOM 750 C CA . LEU A 1 95 ? -7.834 -1.145 -13.565 1.00 88.19 95 LEU A CA 1
ATOM 751 C C . LEU A 1 95 ? -7.937 -1.559 -15.036 1.00 88.19 95 LEU A C 1
ATOM 753 O O . LEU A 1 95 ? -6.908 -1.659 -15.702 1.00 88.19 95 LEU A O 1
ATOM 757 N N . SER A 1 96 ? -9.141 -1.782 -15.567 1.00 87.62 96 SER A N 1
ATOM 758 C CA . SER A 1 96 ? -9.342 -2.260 -16.940 1.00 87.62 96 SER A CA 1
ATOM 759 C C . SER A 1 96 ? -8.670 -1.415 -18.039 1.00 87.62 96 SER A C 1
ATOM 761 O O . SER A 1 96 ? -8.351 -1.980 -19.088 1.00 87.62 96 SER A O 1
ATOM 763 N N . PRO A 1 97 ? -8.450 -0.091 -17.878 1.00 92.69 97 PRO A N 1
ATOM 764 C CA . PRO A 1 97 ? -7.729 0.706 -18.871 1.00 92.69 97 PRO A CA 1
ATOM 765 C C . PRO A 1 97 ? -6.209 0.477 -18.889 1.00 92.69 97 PRO A C 1
ATOM 767 O O . PRO A 1 97 ? -5.544 0.946 -19.813 1.00 92.69 97 PRO A O 1
ATOM 770 N N . LEU A 1 98 ? -5.644 -0.178 -17.871 1.00 91.31 98 LEU A N 1
ATOM 771 C CA . LEU A 1 98 ? -4.201 -0.322 -17.689 1.00 91.31 98 LEU A CA 1
ATOM 772 C C . LEU A 1 98 ? -3.670 -1.616 -18.315 1.00 91.31 98 LEU A C 1
ATOM 774 O O . LEU A 1 98 ? -4.324 -2.658 -18.311 1.00 91.31 98 LEU A O 1
ATOM 778 N N . THR A 1 99 ? -2.427 -1.573 -18.799 1.00 93.44 99 THR A N 1
ATOM 779 C CA . THR A 1 99 ? -1.698 -2.784 -19.195 1.00 93.44 99 THR A CA 1
ATOM 780 C C . THR A 1 99 ? -1.080 -3.431 -17.958 1.00 93.44 99 THR A C 1
ATOM 782 O O . THR A 1 99 ? -0.066 -2.951 -17.437 1.00 93.44 99 THR A O 1
ATOM 785 N N . LEU A 1 100 ? -1.690 -4.526 -17.510 1.00 95.19 100 LEU A N 1
ATOM 786 C CA . LEU A 1 100 ? -1.257 -5.304 -16.350 1.00 95.19 100 LEU A CA 1
ATOM 787 C C . LEU A 1 100 ? -0.237 -6.380 -16.752 1.00 9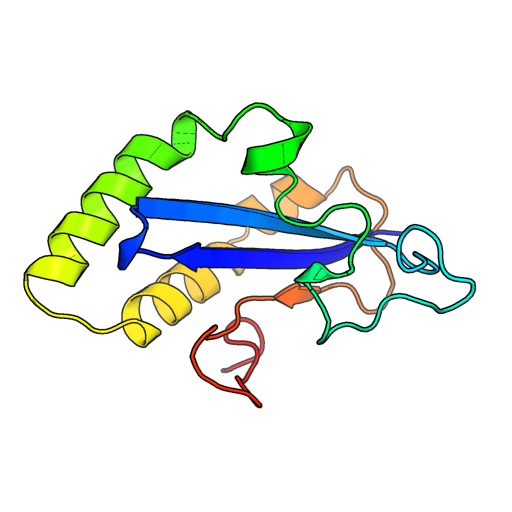5.19 100 LEU A C 1
ATOM 789 O O . LEU A 1 100 ? -0.330 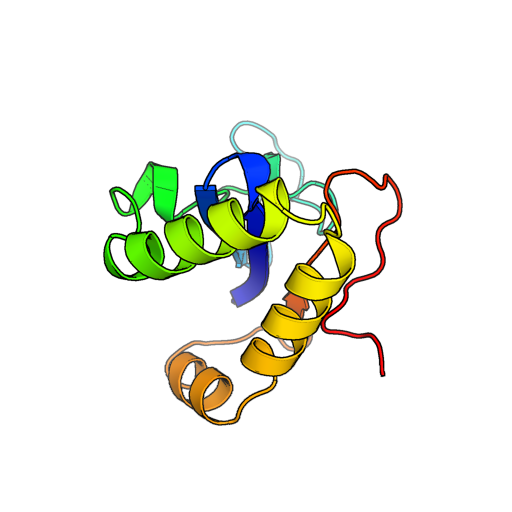-6.957 -17.838 1.00 95.19 100 LEU A O 1
ATOM 793 N N . ALA A 1 101 ? 0.738 -6.636 -15.882 1.00 95.31 101 ALA A N 1
ATOM 794 C CA . ALA A 1 101 ? 1.667 -7.753 -16.012 1.00 95.31 101 ALA A CA 1
ATOM 795 C C . ALA A 1 101 ? 0.932 -9.097 -15.850 1.00 95.31 101 ALA A C 1
ATOM 797 O O . ALA A 1 101 ? -0.162 -9.162 -15.284 1.00 95.31 101 ALA A O 1
ATOM 798 N N . SER A 1 102 ? 1.522 -10.193 -16.335 1.00 94.12 102 SER A N 1
ATOM 799 C CA . SER A 1 102 ? 0.898 -11.526 -16.238 1.00 94.12 102 SER A CA 1
ATOM 800 C C . SER A 1 102 ? 0.763 -12.043 -14.804 1.00 94.12 102 SER A C 1
ATOM 802 O O . SER A 1 102 ? -0.081 -12.892 -14.532 1.00 94.12 102 SER A O 1
ATOM 804 N N . ASP A 1 103 ? 1.613 -11.548 -13.912 1.00 93.00 103 ASP A N 1
ATOM 805 C CA . ASP A 1 103 ? 1.678 -11.837 -12.483 1.00 93.00 103 ASP A CA 1
ATOM 806 C C . ASP A 1 103 ? 1.146 -10.669 -11.637 1.00 93.00 103 ASP A C 1
ATOM 808 O O . ASP A 1 103 ? 1.470 -10.564 -10.457 1.00 93.00 103 ASP A O 1
ATOM 812 N N . PHE A 1 104 ? 0.322 -9.796 -12.231 1.00 93.12 104 PHE A N 1
ATOM 813 C CA . PHE A 1 104 ? -0.238 -8.642 -11.537 1.00 93.12 104 PHE A CA 1
ATOM 814 C C . PHE A 1 104 ? -0.952 -9.025 -10.234 1.00 93.12 104 PHE A C 1
ATOM 816 O O . PHE A 1 104 ? -1.780 -9.942 -10.215 1.00 93.12 104 PHE A O 1
ATOM 823 N N . THR A 1 105 ? -0.702 -8.263 -9.168 1.00 93.50 105 THR A N 1
ATOM 824 C CA . THR A 1 105 ? -1.394 -8.428 -7.889 1.00 93.50 105 THR A CA 1
ATOM 825 C C . THR A 1 105 ? -1.612 -7.105 -7.159 1.00 93.50 105 THR A C 1
ATOM 827 O O . THR A 1 105 ? -0.854 -6.147 -7.297 1.00 93.50 105 THR A O 1
ATOM 830 N N . PHE A 1 106 ? -2.642 -7.086 -6.315 1.00 94.62 106 PHE A N 1
ATOM 831 C CA . PHE A 1 106 ? -2.709 -6.149 -5.200 1.00 94.62 106 PHE A CA 1
ATOM 832 C C . PHE A 1 106 ? -1.888 -6.675 -4.022 1.00 94.62 106 PHE A C 1
ATOM 834 O O . PHE A 1 106 ? -1.772 -7.893 -3.828 1.00 94.62 106 PHE A O 1
ATOM 841 N N . GLN A 1 107 ? -1.359 -5.761 -3.224 1.00 94.75 107 GLN A N 1
ATOM 842 C CA . GLN A 1 107 ? -0.599 -6.044 -2.019 1.00 94.75 107 GLN A CA 1
ATOM 843 C C . GLN A 1 107 ? -1.116 -5.185 -0.866 1.00 94.75 107 GLN A C 1
ATOM 845 O O . GLN A 1 107 ? -1.389 -3.999 -1.024 1.00 94.75 107 GLN A O 1
ATOM 850 N N . ILE A 1 108 ? -1.310 -5.833 0.281 1.00 95.94 108 ILE A N 1
ATOM 851 C CA . ILE A 1 108 ? -1.503 -5.183 1.577 1.00 95.94 108 ILE A CA 1
ATOM 852 C C . ILE A 1 108 ? -0.645 -5.962 2.559 1.00 95.94 108 ILE A C 1
ATOM 854 O O . ILE A 1 108 ? -0.879 -7.161 2.745 1.00 95.94 108 ILE A O 1
ATOM 858 N N . LEU A 1 109 ? 0.327 -5.288 3.167 1.00 94.75 109 LEU A N 1
ATOM 859 C CA . LEU A 1 109 ? 1.207 -5.849 4.185 1.00 94.75 109 LEU A CA 1
ATOM 860 C C . LEU A 1 109 ? 0.963 -5.194 5.547 1.00 94.75 109 LEU A C 1
ATOM 862 O O . LEU A 1 109 ? 0.538 -4.046 5.649 1.00 94.75 109 LEU A O 1
ATOM 866 N N . ASN A 1 110 ? 1.272 -5.935 6.604 1.00 94.25 110 ASN A N 1
ATOM 867 C CA . ASN A 1 110 ? 1.426 -5.397 7.947 1.00 94.25 110 ASN A CA 1
ATOM 868 C C . ASN A 1 110 ? 2.840 -4.801 8.088 1.00 94.25 110 ASN A C 1
ATOM 870 O O . ASN A 1 110 ? 3.803 -5.575 8.081 1.00 94.25 110 ASN A O 1
ATOM 874 N N . PRO A 1 111 ? 2.981 -3.474 8.253 1.00 88.94 111 PRO A N 1
ATOM 875 C CA . PRO A 1 111 ? 4.288 -2.825 8.361 1.00 88.94 111 PRO A CA 1
ATOM 876 C C . PRO A 1 111 ? 5.061 -3.209 9.633 1.00 88.94 111 PRO A C 1
ATOM 878 O O . PRO A 1 111 ? 6.276 -3.050 9.673 1.00 88.94 111 PRO A O 1
ATOM 881 N N . ASP A 1 112 ? 4.390 -3.750 10.654 1.00 89.06 112 ASP A N 1
ATOM 882 C CA . ASP A 1 112 ? 5.020 -4.169 11.912 1.00 89.06 112 ASP A CA 1
ATOM 883 C C . ASP A 1 112 ? 5.557 -5.618 11.868 1.00 89.06 112 ASP A C 1
ATOM 885 O O . ASP A 1 112 ? 5.994 -6.155 12.890 1.00 89.06 112 ASP A O 1
ATOM 889 N N . GLN A 1 113 ? 5.499 -6.291 10.709 1.00 90.38 113 GLN A N 1
ATOM 890 C CA . GLN A 1 113 ? 5.873 -7.699 10.562 1.00 90.38 113 GLN A CA 1
ATOM 891 C C . GLN A 1 113 ? 6.826 -7.929 9.376 1.00 90.38 113 GLN A C 1
ATOM 893 O O . GLN A 1 113 ? 6.390 -7.974 8.229 1.00 90.38 113 GLN A O 1
ATOM 898 N N . ASP A 1 114 ? 8.093 -8.252 9.670 1.00 83.44 114 ASP A N 1
ATOM 899 C CA . ASP A 1 114 ? 9.177 -8.522 8.694 1.00 83.44 114 ASP A CA 1
ATOM 900 C C . ASP A 1 114 ? 8.881 -9.634 7.661 1.00 83.44 114 ASP A C 1
ATOM 902 O O . ASP A 1 114 ? 9.609 -9.805 6.693 1.00 83.44 114 ASP A O 1
ATOM 906 N N . ASN A 1 115 ? 7.837 -10.438 7.873 1.00 86.31 115 ASN A N 1
ATOM 907 C CA . ASN A 1 115 ? 7.365 -11.459 6.932 1.00 86.31 115 ASN A CA 1
ATOM 908 C C . ASN A 1 115 ? 5.839 -11.436 6.872 1.00 86.31 115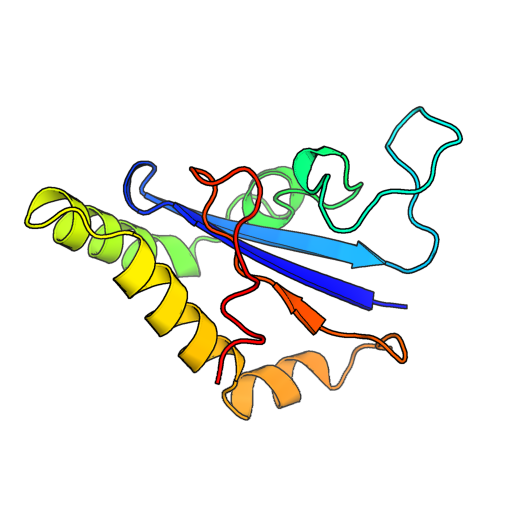 ASN A C 1
ATOM 910 O O . ASN A 1 115 ? 5.173 -12.450 7.110 1.00 86.31 115 ASN A O 1
ATOM 914 N N . SER A 1 116 ? 5.274 -10.244 6.700 1.00 90.94 116 SER A N 1
ATOM 915 C CA . SER A 1 116 ? 3.833 -10.100 6.604 1.00 90.94 116 SER A CA 1
ATOM 916 C C . SER A 1 116 ? 3.294 -10.891 5.410 1.00 90.94 116 SER A C 1
ATOM 918 O O . SER A 1 116 ? 3.846 -10.786 4.311 1.00 90.94 116 SER A O 1
ATOM 920 N N . PRO A 1 117 ? 2.234 -11.698 5.584 1.00 92.56 117 PRO A N 1
ATOM 921 C CA . PRO A 1 117 ? 1.555 -12.256 4.433 1.00 92.56 117 PRO A CA 1
ATOM 922 C C . PRO A 1 117 ? 0.899 -11.129 3.631 1.00 92.56 117 PRO A C 1
ATOM 924 O O . PRO A 1 117 ? 0.464 -10.117 4.178 1.00 92.56 117 PRO A O 1
ATOM 927 N N . ASN A 1 118 ? 0.760 -11.330 2.322 1.00 94.19 118 ASN A N 1
ATOM 928 C CA . ASN A 1 118 ? -0.089 -10.457 1.527 1.00 94.19 118 ASN A CA 1
ATOM 929 C C . ASN A 1 118 ? -1.563 -10.776 1.822 1.00 94.19 118 ASN A C 1
ATOM 931 O O . ASN A 1 118 ? -2.094 -11.778 1.335 1.00 94.19 118 ASN A O 1
ATOM 935 N N . TYR A 1 119 ? -2.239 -9.895 2.559 1.00 94.94 119 TYR A N 1
ATOM 936 C CA . TYR A 1 119 ? -3.643 -10.058 2.961 1.00 94.94 119 TYR A CA 1
ATOM 937 C C . TYR A 1 119 ? -4.609 -10.138 1.764 1.00 94.94 119 TYR A C 1
ATOM 939 O O . TYR A 1 119 ? -5.697 -10.710 1.872 1.00 94.94 119 TYR A O 1
ATOM 947 N N . CYS A 1 120 ? -4.218 -9.638 0.585 1.00 92.75 120 CYS A N 1
ATOM 948 C CA . CYS A 1 120 ? -5.002 -9.808 -0.643 1.00 92.75 120 CYS A CA 1
ATOM 949 C C . CYS A 1 120 ? -4.955 -11.244 -1.188 1.00 92.75 120 CYS A C 1
ATOM 951 O O . CYS A 1 120 ? -5.895 -11.671 -1.861 1.00 92.75 120 CYS A O 1
ATOM 953 N N . MET A 1 121 ? -3.909 -12.007 -0.872 1.00 88.19 121 MET A N 1
ATOM 954 C CA . MET A 1 121 ? -3.718 -13.386 -1.336 1.00 88.19 121 MET A CA 1
ATOM 955 C C . MET A 1 121 ? -4.236 -14.430 -0.340 1.00 88.19 121 MET A C 1
ATOM 957 O O . MET A 1 121 ? -4.423 -15.593 -0.708 1.00 88.19 121 MET A O 1
ATOM 961 N N . GLU A 1 122 ? -4.511 -14.030 0.903 1.00 72.81 122 GLU A N 1
ATOM 962 C CA . GLU A 1 122 ? -5.143 -14.897 1.897 1.00 72.81 122 GLU A CA 1
ATOM 963 C C . GLU A 1 122 ? -6.614 -15.193 1.532 1.00 72.81 122 GLU A C 1
ATOM 965 O O . GLU A 1 122 ? -7.323 -14.351 0.959 1.00 72.81 122 GLU A O 1
ATOM 970 N N . ARG A 1 123 ? -7.048 -16.432 1.809 1.00 53.31 123 ARG A N 1
ATOM 971 C CA . ARG A 1 123 ? -8.388 -16.961 1.500 1.00 53.31 123 ARG A CA 1
ATOM 972 C C . ARG A 1 123 ? -9.347 -16.823 2.668 1.00 53.31 123 ARG A C 1
ATOM 974 O O . ARG A 1 123 ? -8.937 -17.179 3.792 1.00 53.31 123 ARG A O 1
#

Organism: Oceanospirillum linum (NCBI:txid966)

Sequence (123 aa):
MLRVVDLGVLPFFQTIEISFLFEGDKIPGMDEQAGDDEIADWPFYDLSGINEGRWPEAEPLAAEMSGIWNDNPDIERFLKDFAAALKAEKMHDALSPLTLASDFTFQILNPDQDNSPNYCMER

pLDDT: mean 91.64, std 5.81, range [53.31, 97.12]

Secondary structure (DSSP, 8-state):
-EEEEEEEEETTTTEEEEEEEETT-B-TTSSSBPPTT-GGGSTBTTIIIIISS--GGGHHHHHHHHHHHHHS--HHHHHHHHHHHHTSHHHHHHHTTS-EEEEEEEE---TT-TT---TTT--

Foldseek 3Di:
DWAEWEWEQCLQVLDIFTFTDDPQFAQVPDPHHDDPLNLVRGPRRRVQVPPVPHDVVCNVVSPVSNVVCVVPNDVVVVLLVVLVVCPDPVVVVVCVVDDYDPNHDYAYADPVDSDGDGSNPDD

Radius of gyration: 14.62 Å; chains: 1; bounding box: 37×33×40 Å